Protein AF-A0AAV5F761-F1 (afdb_monomer_lite)

Foldseek 3Di:
DDDDDDDDPDDDQDDDDDPVCVVVRPVRVVVCDPVVSVVVVVVVVVCVVVVHDDDDPDDDVFPDDPPDAAEDEPDPDPDDPPPPDDPDDADGRYWYWYADDDPRDIDIDGHDPPVCPVVCVVCVPDPD

pLDDT: mean 70.9, std 14.94, range [35.0, 91.25]

Radius of gyration: 17.8 Å; chains: 1; bounding box: 47×36×50 Å

Secondary structure (DSSP, 8-state):
----SS------------GGGGGGTTHHHHT--HHHHHHHHHHHHHHHHHT--PPP-SPPTT---TT--EEEE-TTS---TT-------TTS-EEEEEEETTTTEEEEEE---GGGHHHHHHHTT---

Organism: NCBI:txid191504

Sequence (128 aa):
MDFLGNMNMVVWAFPKLQVKDILSSHYAVARVDDEYIQSFIDFGAVAETAGEELVAAGAAVGTMLCPDLEVDSRLGFRFHPRHGAAMRVPGLFWSSCRRVGVNGGVDLFMAIAEEHINAFQQICHSLD

InterPro domains:
  IPR023213 Chloramphenicol acetyltransferase-like domain superfamily [G3DSA:3.30.559.10] (2-125)

Structure (mmCIF, N/CA/C/O backbone):
data_AF-A0AAV5F761-F1
#
_entry.id   AF-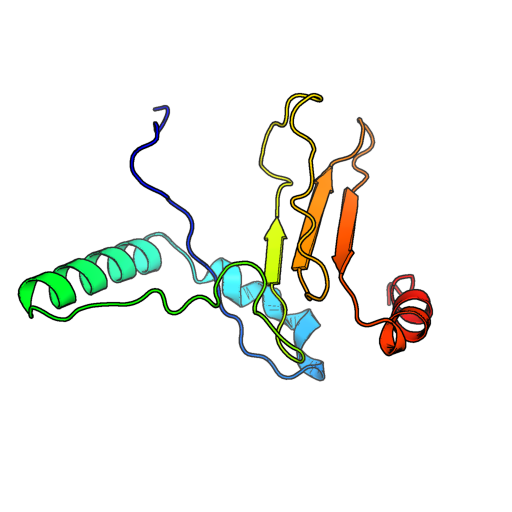A0AAV5F761-F1
#
loop_
_atom_site.group_PDB
_atom_site.id
_atom_site.type_symbol
_atom_site.label_atom_id
_atom_site.label_alt_id
_atom_site.label_comp_id
_atom_site.label_asym_id
_atom_site.label_entity_id
_atom_site.label_seq_id
_atom_site.pdbx_PDB_ins_code
_atom_site.Cartn_x
_atom_site.Cartn_y
_atom_site.Cartn_z
_atom_site.occupancy
_atom_site.B_iso_or_equiv
_atom_site.auth_seq_id
_atom_site.auth_comp_id
_atom_site.auth_asym_id
_atom_site.auth_atom_id
_atom_site.pdbx_PDB_model_num
ATOM 1 N N . MET A 1 1 ? -23.551 9.922 -9.096 1.00 36.22 1 MET A N 1
ATOM 2 C CA . MET A 1 1 ? -23.562 10.891 -7.986 1.00 36.22 1 MET A CA 1
ATOM 3 C C . MET A 1 1 ? -22.127 11.292 -7.755 1.00 36.22 1 MET A C 1
ATOM 5 O O . MET A 1 1 ? -21.302 10.402 -7.595 1.00 36.22 1 MET A O 1
ATOM 9 N N . ASP A 1 2 ? -21.838 12.585 -7.810 1.00 49.69 2 ASP A N 1
ATOM 10 C CA . ASP A 1 2 ? -20.489 13.096 -7.586 1.00 49.69 2 ASP A CA 1
ATOM 11 C C . ASP A 1 2 ? -20.327 13.364 -6.088 1.00 49.69 2 ASP A C 1
ATOM 13 O O . ASP A 1 2 ? -21.075 14.151 -5.507 1.00 49.69 2 ASP A O 1
ATOM 17 N N . PHE A 1 3 ? -19.403 12.646 -5.448 1.00 52.31 3 PHE A N 1
ATOM 18 C CA . PHE A 1 3 ? -19.143 12.759 -4.014 1.00 52.31 3 PHE A CA 1
ATOM 19 C C . PHE A 1 3 ? -18.206 13.951 -3.770 1.00 52.31 3 PHE A C 1
ATOM 21 O O . PHE A 1 3 ? -17.089 13.982 -4.287 1.00 52.31 3 PHE A O 1
ATOM 28 N N . LEU A 1 4 ? -18.663 14.957 -3.021 1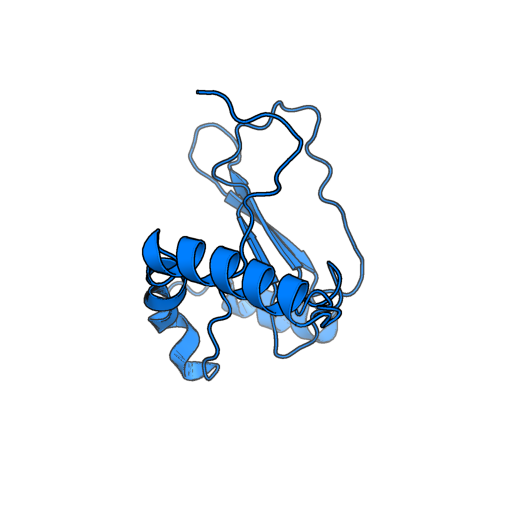.00 46.41 4 LEU A N 1
ATOM 29 C CA . LEU A 1 4 ? -17.921 16.195 -2.769 1.00 46.41 4 LEU A CA 1
ATOM 30 C C . LEU A 1 4 ? -17.418 16.263 -1.317 1.00 46.41 4 LEU A C 1
ATOM 32 O O . LEU A 1 4 ? -18.193 16.411 -0.377 1.00 46.41 4 LEU A O 1
ATOM 36 N N . GLY A 1 5 ? -16.092 16.213 -1.165 1.00 45.56 5 GLY A N 1
ATOM 37 C CA . GLY A 1 5 ? -15.304 17.091 -0.285 1.00 45.56 5 GLY A CA 1
ATOM 38 C C . GLY A 1 5 ? -15.245 16.829 1.222 1.00 45.56 5 GLY A C 1
ATOM 39 O O . GLY A 1 5 ? -14.206 17.116 1.808 1.00 45.56 5 GLY A O 1
ATOM 40 N N . ASN A 1 6 ? -16.284 16.283 1.857 1.00 46.72 6 ASN A N 1
ATOM 41 C CA . ASN A 1 6 ? -16.342 16.251 3.330 1.00 46.72 6 ASN A CA 1
ATOM 42 C C . ASN A 1 6 ? -16.150 14.853 3.941 1.00 46.72 6 ASN A C 1
ATOM 44 O O . ASN A 1 6 ? -16.108 14.723 5.160 1.00 46.72 6 ASN A O 1
ATOM 48 N N . MET A 1 7 ? -16.018 13.814 3.112 1.00 52.12 7 MET A N 1
ATOM 49 C CA . MET A 1 7 ? -15.666 12.462 3.549 1.00 52.12 7 MET A CA 1
ATOM 50 C C . MET A 1 7 ? -14.488 11.972 2.712 1.00 52.12 7 MET A C 1
ATOM 52 O O . MET A 1 7 ? -14.583 11.848 1.490 1.00 52.12 7 MET A O 1
ATOM 56 N N . ASN A 1 8 ? -13.362 11.718 3.372 1.00 63.59 8 ASN A N 1
ATOM 57 C CA . ASN A 1 8 ? -12.238 11.022 2.767 1.00 63.59 8 ASN A CA 1
ATOM 58 C C . ASN A 1 8 ? -12.593 9.529 2.660 1.00 63.59 8 ASN A C 1
ATOM 60 O O . ASN A 1 8 ? -12.804 8.890 3.685 1.00 63.59 8 ASN A O 1
ATOM 64 N N . MET A 1 9 ? -12.662 8.976 1.446 1.00 69.06 9 MET A N 1
ATOM 65 C CA . MET A 1 9 ? -12.963 7.551 1.202 1.00 69.06 9 MET A CA 1
ATOM 66 C C . MET A 1 9 ? -11.695 6.749 0.873 1.00 69.06 9 MET A C 1
ATOM 68 O O . MET A 1 9 ? -11.690 5.907 -0.023 1.00 69.06 9 MET A O 1
ATOM 72 N N . VAL A 1 10 ? -10.590 7.068 1.543 1.00 73.12 10 VAL A N 1
ATOM 73 C CA . VAL A 1 10 ? -9.307 6.381 1.362 1.00 73.12 10 VAL A CA 1
ATOM 74 C C . VAL A 1 10 ? -9.074 5.471 2.559 1.00 73.12 10 VAL A C 1
ATOM 76 O O . VAL A 1 10 ? -9.032 5.938 3.695 1.00 73.12 10 VAL A O 1
ATOM 79 N N . VAL A 1 11 ? -8.905 4.178 2.286 1.00 77.25 11 VAL A N 1
ATOM 80 C CA . VAL A 1 11 ? -8.534 3.156 3.270 1.00 77.25 11 VAL A CA 1
ATOM 81 C C . VAL A 1 11 ? -7.235 2.502 2.806 1.00 77.25 11 VAL A C 1
ATOM 83 O O . VAL A 1 11 ? -7.058 2.235 1.617 1.00 77.25 11 VAL A O 1
ATOM 86 N N . TRP A 1 12 ? -6.319 2.248 3.739 1.00 77.94 12 TRP A N 1
ATOM 87 C CA . TRP A 1 12 ? -5.055 1.573 3.456 1.00 77.94 12 TRP A CA 1
ATOM 88 C C . TRP A 1 12 ? -5.228 0.062 3.604 1.00 77.94 12 TRP A C 1
ATOM 90 O O . TRP A 1 12 ? -5.679 -0.425 4.640 1.00 77.94 12 TRP A O 1
ATOM 100 N N . ALA A 1 13 ? -4.808 -0.688 2.587 1.00 80.81 13 ALA A N 1
ATOM 101 C CA . ALA A 1 13 ? -4.575 -2.119 2.726 1.00 80.81 13 ALA A CA 1
ATOM 102 C C . ALA A 1 13 ? -3.163 -2.336 3.291 1.00 80.81 13 ALA A C 1
ATOM 104 O O . ALA A 1 13 ? -2.194 -1.824 2.735 1.00 80.81 13 ALA A O 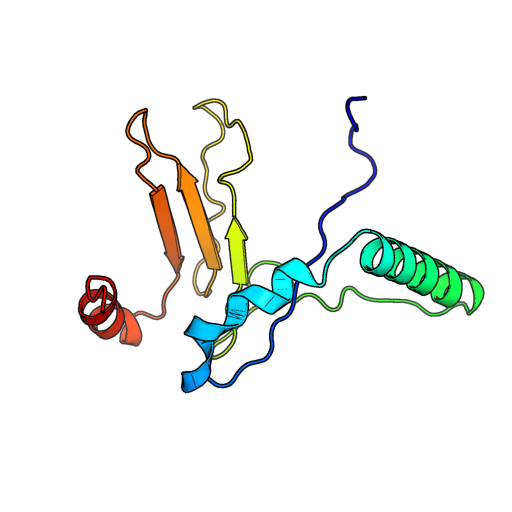1
ATOM 105 N N . PHE A 1 14 ? -3.039 -3.124 4.363 1.00 78.94 14 PHE A N 1
ATOM 106 C CA . PHE A 1 14 ? -1.755 -3.431 5.008 1.00 78.94 14 PHE A CA 1
ATOM 107 C C . PHE A 1 14 ? -1.374 -4.914 4.840 1.00 78.94 14 PHE A C 1
ATOM 109 O O . PHE A 1 14 ? -1.463 -5.685 5.803 1.00 78.94 14 PHE A O 1
ATOM 116 N N . PRO A 1 15 ? -0.966 -5.365 3.635 1.00 78.69 15 PRO A N 1
ATOM 117 C CA . PRO A 1 15 ? -0.385 -6.694 3.477 1.00 78.69 15 PRO A CA 1
ATOM 118 C C . PRO A 1 15 ? 0.879 -6.825 4.330 1.00 78.69 15 PRO A C 1
ATOM 120 O O . PRO A 1 15 ? 1.825 -6.062 4.163 1.00 78.69 15 PRO A O 1
ATOM 123 N N . LYS A 1 16 ? 0.923 -7.831 5.207 1.00 80.81 16 LYS A N 1
ATOM 124 C CA . LYS A 1 16 ? 2.141 -8.224 5.928 1.00 80.81 16 LYS A CA 1
ATOM 125 C C . LYS A 1 16 ? 2.639 -9.541 5.357 1.00 80.81 16 LYS A C 1
ATOM 127 O O . LYS A 1 16 ? 1.963 -10.559 5.484 1.00 80.81 16 LYS A O 1
ATOM 132 N N . LEU A 1 17 ? 3.796 -9.507 4.707 1.00 79.44 17 LEU A N 1
ATOM 133 C CA . LEU A 1 17 ? 4.382 -10.649 4.005 1.00 79.44 17 LEU A CA 1
ATOM 134 C C . LEU A 1 17 ? 5.883 -10.718 4.274 1.00 79.44 17 LEU A C 1
ATOM 136 O O . LEU A 1 17 ? 6.520 -9.706 4.558 1.00 79.44 17 LEU A O 1
ATOM 140 N N . GLN A 1 18 ? 6.458 -11.917 4.167 1.00 81.75 18 GLN A N 1
ATOM 141 C CA . GLN A 1 18 ? 7.912 -12.044 4.104 1.00 81.75 18 GLN A CA 1
ATOM 142 C C . GLN A 1 18 ? 8.388 -11.568 2.729 1.00 81.75 18 GLN A C 1
ATOM 144 O O . GLN A 1 18 ? 7.681 -11.746 1.738 1.00 81.75 18 GLN A O 1
ATOM 149 N N . VAL A 1 19 ? 9.603 -11.017 2.649 1.00 77.94 19 VAL A N 1
ATOM 150 C CA . VAL A 1 19 ? 10.158 -10.454 1.401 1.00 77.94 19 VAL A CA 1
ATOM 151 C C . VAL A 1 19 ? 10.097 -11.449 0.235 1.00 77.94 19 VAL A C 1
ATOM 153 O O . VAL A 1 19 ? 9.742 -11.086 -0.881 1.00 77.94 19 VAL A O 1
ATOM 156 N N . LYS A 1 20 ? 10.355 -12.731 0.516 1.00 80.00 20 LYS A N 1
ATOM 157 C CA . LYS A 1 20 ? 10.293 -13.825 -0.465 1.00 80.00 20 LYS A CA 1
ATOM 158 C C . LYS A 1 20 ? 8.893 -14.080 -1.051 1.00 80.00 20 LYS A C 1
ATOM 160 O O . LYS A 1 20 ? 8.792 -14.663 -2.121 1.00 80.00 20 LYS A O 1
ATOM 165 N N . ASP A 1 21 ? 7.836 -13.645 -0.367 1.00 80.12 21 ASP A N 1
ATOM 166 C CA . ASP A 1 21 ? 6.442 -13.934 -0.716 1.00 80.12 21 ASP A CA 1
ATOM 167 C C . ASP A 1 21 ? 5.733 -12.707 -1.336 1.00 80.12 21 ASP A C 1
ATOM 169 O O . ASP A 1 21 ? 4.554 -12.789 -1.684 1.00 80.12 21 ASP A O 1
ATOM 173 N N . ILE A 1 22 ? 6.427 -11.569 -1.514 1.00 74.38 22 ILE A N 1
ATOM 174 C CA . ILE A 1 22 ? 5.842 -10.285 -1.962 1.00 74.38 22 ILE A CA 1
ATOM 175 C C . ILE A 1 22 ? 5.114 -10.396 -3.310 1.00 74.38 22 ILE A C 1
ATOM 177 O O . ILE A 1 22 ? 4.056 -9.790 -3.491 1.00 74.38 22 ILE A O 1
ATOM 181 N N . LEU A 1 23 ? 5.628 -11.198 -4.246 1.00 70.12 23 LEU A N 1
ATOM 182 C CA . LEU A 1 23 ? 5.023 -11.374 -5.574 1.00 70.12 23 LEU A CA 1
ATOM 183 C C . LEU A 1 23 ? 3.657 -12.083 -5.528 1.00 70.12 23 LEU A C 1
ATOM 185 O O . LEU A 1 23 ? 2.892 -12.003 -6.480 1.00 70.12 23 LEU A O 1
ATOM 189 N N . SER A 1 24 ? 3.302 -12.723 -4.409 1.00 66.00 24 SER A N 1
ATOM 190 C CA . SER A 1 24 ? 1.996 -13.371 -4.224 1.00 66.00 24 SER A CA 1
ATOM 191 C C . SER A 1 24 ? 0.918 -12.446 -3.624 1.00 66.00 24 SER A C 1
ATOM 193 O O . SER A 1 24 ? -0.203 -12.879 -3.365 1.00 66.00 24 SER A O 1
ATOM 195 N N . SER A 1 25 ? 1.228 -11.163 -3.400 1.00 63.50 25 SER A N 1
ATOM 196 C CA . SER A 1 25 ? 0.468 -10.248 -2.528 1.00 63.50 25 SER A CA 1
ATOM 197 C C . SER A 1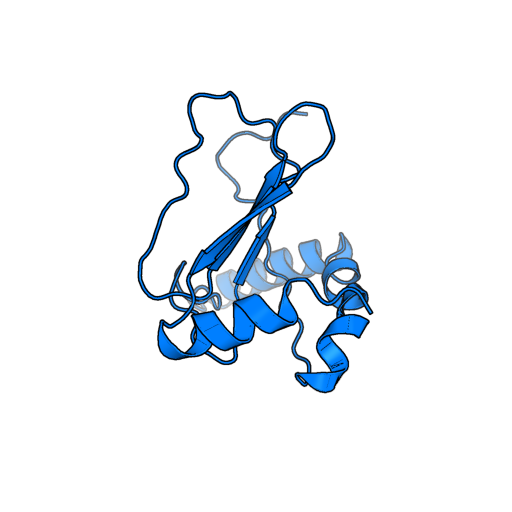 25 ? -0.860 -9.696 -3.066 1.00 63.50 25 SER A C 1
ATOM 199 O O . SER A 1 25 ? -1.540 -8.954 -2.353 1.00 63.50 25 SER A O 1
ATOM 201 N N . HIS A 1 26 ? -1.282 -10.070 -4.278 1.00 64.31 26 HIS A N 1
ATOM 202 C CA . HIS A 1 26 ? -2.487 -9.530 -4.932 1.00 64.31 26 HIS A CA 1
ATOM 203 C C . HIS A 1 26 ? -3.778 -9.673 -4.102 1.00 64.31 26 HIS A C 1
ATOM 205 O O . HIS A 1 26 ? -4.722 -8.904 -4.275 1.00 64.31 26 HIS A O 1
ATOM 211 N N . TYR A 1 27 ? -3.812 -10.623 -3.165 1.00 63.38 27 TYR A N 1
ATOM 212 C CA . TYR A 1 27 ? -4.973 -10.903 -2.322 1.00 63.38 27 TYR A CA 1
ATOM 213 C C . TYR A 1 27 ? -5.302 -9.804 -1.305 1.00 63.38 27 TYR A C 1
ATOM 215 O O . TYR A 1 27 ? -6.437 -9.738 -0.849 1.00 63.38 27 TYR A O 1
ATOM 223 N N . ALA A 1 28 ? -4.354 -8.948 -0.915 1.00 71.62 28 ALA A N 1
ATOM 224 C CA . ALA A 1 28 ? -4.600 -8.005 0.178 1.00 71.62 28 ALA A CA 1
ATOM 225 C C . ALA A 1 28 ? -5.536 -6.853 -0.207 1.00 71.62 28 ALA A C 1
ATOM 227 O O . ALA A 1 28 ? -6.397 -6.486 0.585 1.00 71.62 28 ALA A O 1
ATOM 228 N N . VAL A 1 29 ? -5.415 -6.328 -1.430 1.00 73.81 29 VAL A N 1
ATOM 229 C CA . VAL A 1 29 ? -6.332 -5.294 -1.941 1.00 73.81 29 VAL A CA 1
ATOM 230 C C . VAL A 1 29 ? -7.720 -5.886 -2.190 1.00 73.81 29 VAL A C 1
ATOM 232 O O . VAL A 1 29 ? -8.718 -5.245 -1.890 1.00 73.81 29 VAL A O 1
ATOM 235 N N . ALA A 1 30 ? -7.791 -7.137 -2.658 1.00 78.88 30 ALA A N 1
ATOM 236 C CA . ALA A 1 30 ? -9.057 -7.829 -2.903 1.00 78.88 30 ALA A CA 1
ATOM 237 C C . ALA A 1 30 ? -9.891 -8.071 -1.629 1.00 78.88 30 ALA A C 1
ATOM 239 O O . ALA A 1 30 ? -11.081 -8.333 -1.734 1.00 78.88 30 ALA A O 1
ATOM 240 N N . ARG A 1 31 ? -9.276 -7.994 -0.441 1.00 81.44 31 ARG A N 1
ATOM 241 C CA . ARG A 1 31 ? -9.951 -8.138 0.860 1.00 81.44 31 ARG A CA 1
ATOM 242 C C . ARG A 1 31 ? -10.531 -6.830 1.405 1.00 81.44 31 ARG A C 1
ATOM 244 O O . ARG A 1 31 ? -11.164 -6.862 2.454 1.00 81.44 31 ARG A O 1
ATOM 251 N N . VAL A 1 32 ? -10.271 -5.697 0.751 1.00 83.31 32 VAL A N 1
ATOM 252 C CA . VAL A 1 32 ? -10.878 -4.401 1.087 1.00 83.31 32 VAL A CA 1
ATOM 253 C C . VAL A 1 32 ? -12.121 -4.238 0.216 1.00 83.31 32 VAL A C 1
ATOM 255 O O . VAL A 1 32 ? -12.097 -3.560 -0.809 1.00 83.31 32 VAL A O 1
ATOM 258 N N . ASP A 1 33 ? -13.178 -4.947 0.594 1.00 85.56 33 ASP A N 1
ATOM 259 C CA . ASP A 1 33 ? -14.480 -4.939 -0.069 1.00 85.56 33 ASP A CA 1
ATOM 260 C C . ASP A 1 33 ? -15.511 -4.102 0.710 1.00 85.56 33 ASP A C 1
ATOM 262 O O . ASP A 1 33 ? -15.196 -3.459 1.717 1.00 85.56 33 ASP A O 1
ATOM 266 N N . ASP A 1 34 ? -16.752 -4.088 0.222 1.00 88.12 34 ASP A N 1
ATOM 267 C CA . ASP A 1 34 ? -17.850 -3.330 0.825 1.00 88.12 34 ASP A CA 1
ATOM 268 C C . ASP A 1 34 ? -18.122 -3.768 2.279 1.00 88.12 34 ASP A C 1
ATOM 270 O O . ASP A 1 34 ? -18.410 -2.926 3.133 1.00 88.12 34 ASP A O 1
ATOM 274 N N . GLU A 1 35 ? -17.980 -5.065 2.584 1.00 91.25 35 GLU A N 1
ATOM 275 C CA . GLU A 1 35 ? -18.154 -5.603 3.940 1.00 91.25 35 GLU A CA 1
ATOM 276 C C . GLU A 1 35 ? -17.049 -5.101 4.877 1.00 91.25 35 GLU A C 1
ATOM 278 O O . GLU A 1 35 ? -17.328 -4.662 5.998 1.00 91.25 35 GLU A O 1
ATOM 283 N N . TYR A 1 36 ? -15.797 -5.097 4.412 1.00 89.31 36 TYR A N 1
ATOM 284 C CA . TYR A 1 36 ? -14.672 -4.561 5.171 1.00 89.31 36 TYR A CA 1
ATOM 285 C C . TYR A 1 36 ? -14.824 -3.059 5.442 1.00 89.31 36 TYR A C 1
ATOM 287 O O . TYR A 1 36 ? -14.604 -2.608 6.568 1.00 89.31 36 TYR A O 1
ATOM 295 N N . ILE A 1 37 ? -15.222 -2.277 4.432 1.00 88.25 37 ILE A N 1
ATOM 296 C CA . ILE A 1 37 ? -15.430 -0.828 4.572 1.00 88.25 37 ILE A CA 1
ATOM 297 C C . ILE A 1 37 ? -16.535 -0.546 5.591 1.00 88.25 37 ILE A C 1
ATOM 299 O O . ILE A 1 37 ? -16.353 0.305 6.465 1.00 88.25 37 ILE A O 1
ATOM 303 N N . GLN A 1 38 ? -17.649 -1.279 5.529 1.00 89.25 38 GLN A N 1
ATOM 304 C CA . GLN A 1 38 ? -18.727 -1.123 6.502 1.00 89.25 38 GLN A CA 1
ATOM 305 C C . GLN A 1 38 ? -18.255 -1.476 7.918 1.00 89.25 38 GLN A C 1
ATOM 307 O O . GLN A 1 38 ? -18.474 -0.701 8.846 1.00 89.25 38 GLN A O 1
ATOM 312 N N . SER A 1 39 ? -17.515 -2.578 8.081 1.00 90.81 39 SER A N 1
ATOM 313 C CA . SER A 1 39 ? -16.942 -2.955 9.377 1.00 90.81 39 SER A CA 1
ATOM 314 C C . SER A 1 39 ? -15.985 -1.896 9.933 1.00 90.81 39 SER A C 1
ATOM 316 O O . SER A 1 39 ? -15.928 -1.714 11.150 1.00 90.81 39 SER A O 1
ATOM 318 N N . PHE A 1 40 ? -15.222 -1.211 9.078 1.00 87.75 40 PHE A N 1
ATOM 319 C CA . PHE A 1 40 ? -14.329 -0.130 9.494 1.00 87.75 40 PHE A CA 1
ATOM 320 C C . PHE A 1 40 ? -15.108 1.090 10.010 1.00 87.75 40 PHE A C 1
ATOM 322 O O . PHE A 1 40 ? -14.735 1.673 11.029 1.00 87.75 40 PHE A O 1
ATOM 329 N N . ILE A 1 41 ? -16.212 1.448 9.346 1.00 87.75 41 ILE A N 1
ATOM 330 C CA . ILE A 1 41 ? -17.111 2.527 9.784 1.00 87.75 41 ILE A CA 1
ATOM 331 C C . ILE A 1 41 ? -17.748 2.173 11.134 1.00 87.75 41 ILE A C 1
ATOM 333 O O . ILE A 1 41 ? -17.724 2.988 12.059 1.00 87.75 41 ILE A O 1
ATOM 337 N N . ASP A 1 42 ? -18.258 0.948 11.266 1.00 90.44 42 ASP A N 1
ATOM 338 C CA . ASP A 1 42 ? -18.905 0.471 12.490 1.00 90.44 42 ASP A CA 1
ATOM 339 C C . ASP A 1 42 ? -17.924 0.450 13.673 1.00 90.44 42 ASP A C 1
ATOM 341 O O . ASP A 1 42 ? -18.279 0.852 14.781 1.00 90.44 42 ASP A O 1
ATOM 345 N N . PHE A 1 43 ? -16.665 0.054 13.442 1.00 89.50 43 PHE A N 1
ATOM 346 C CA . PHE A 1 43 ? -15.606 0.100 14.455 1.00 89.50 43 PHE A CA 1
ATOM 347 C C . PHE A 1 43 ? -15.381 1.521 14.993 1.00 89.50 43 PHE A C 1
ATOM 349 O O . PHE A 1 43 ? -15.309 1.713 16.208 1.00 89.50 43 PHE A O 1
ATOM 356 N N . GLY A 1 44 ? -15.318 2.519 14.105 1.00 86.31 44 GLY A N 1
ATOM 357 C CA . GLY A 1 44 ? -15.183 3.922 14.501 1.00 86.31 44 GLY A CA 1
ATOM 358 C C . GLY A 1 44 ? -16.365 4.413 15.342 1.00 86.31 44 GLY A C 1
ATOM 359 O O . GLY A 1 44 ? -16.160 5.049 16.374 1.00 86.31 44 GLY A O 1
ATOM 360 N N . ALA A 1 45 ? -17.592 4.057 14.950 1.00 87.81 45 ALA A N 1
ATOM 361 C CA . ALA A 1 45 ? -18.798 4.413 15.697 1.00 87.81 45 ALA A CA 1
ATOM 362 C C . ALA A 1 45 ? -18.831 3.772 17.097 1.00 87.81 45 ALA A C 1
ATOM 364 O O . ALA A 1 45 ? -19.199 4.426 18.073 1.00 87.81 45 ALA A O 1
ATOM 365 N N . VAL A 1 46 ? -18.407 2.508 17.223 1.00 91.00 46 VAL A N 1
ATOM 366 C CA . VAL A 1 46 ? -18.313 1.829 18.526 1.00 91.00 46 VAL A CA 1
ATOM 367 C C . VAL A 1 46 ? -17.308 2.534 19.438 1.00 91.00 46 VAL A C 1
ATOM 369 O O . VAL A 1 46 ? -17.647 2.827 20.585 1.00 91.00 46 VAL A O 1
ATOM 372 N N . ALA A 1 47 ? -16.116 2.865 18.939 1.00 87.62 47 ALA A N 1
ATOM 373 C CA . ALA A 1 47 ? -15.102 3.566 19.725 1.00 87.62 47 ALA A CA 1
ATOM 374 C C . ALA A 1 47 ? -15.576 4.953 20.192 1.00 87.62 47 ALA A C 1
ATOM 376 O O . ALA A 1 47 ? -15.390 5.306 21.357 1.00 87.62 47 ALA A O 1
ATOM 377 N N . GLU A 1 48 ? -16.279 5.699 19.331 1.00 86.31 48 GLU A N 1
ATOM 378 C CA . GLU A 1 48 ? -16.890 6.983 19.696 1.00 86.31 48 GLU A CA 1
ATOM 379 C C . GLU A 1 48 ? -17.902 6.818 20.840 1.00 86.31 48 GLU A C 1
ATOM 381 O O . GLU A 1 48 ? -17.843 7.543 21.834 1.00 86.31 48 GLU A O 1
ATOM 386 N N . THR A 1 49 ? -18.792 5.821 20.758 1.00 88.19 49 THR A N 1
ATOM 387 C CA . THR A 1 49 ? -19.765 5.555 21.836 1.00 88.19 49 THR A CA 1
ATOM 388 C C . THR A 1 49 ? -19.118 5.080 23.137 1.00 88.19 49 THR A C 1
ATOM 390 O O . THR A 1 49 ? -19.653 5.343 24.215 1.00 88.19 49 THR A O 1
ATOM 393 N N . ALA A 1 50 ? -17.965 4.414 23.054 1.00 89.00 50 ALA A N 1
ATOM 394 C CA . ALA A 1 50 ? -17.172 3.995 24.204 1.00 89.00 50 ALA A CA 1
ATOM 395 C C . ALA A 1 50 ? -16.349 5.145 24.819 1.00 89.00 50 ALA A C 1
ATOM 397 O O . ALA A 1 50 ? -15.786 4.980 25.901 1.00 89.00 50 ALA A O 1
ATOM 398 N N . GLY A 1 51 ? -16.299 6.313 24.164 1.00 86.50 51 GLY A N 1
ATOM 399 C CA . GLY A 1 51 ? -15.469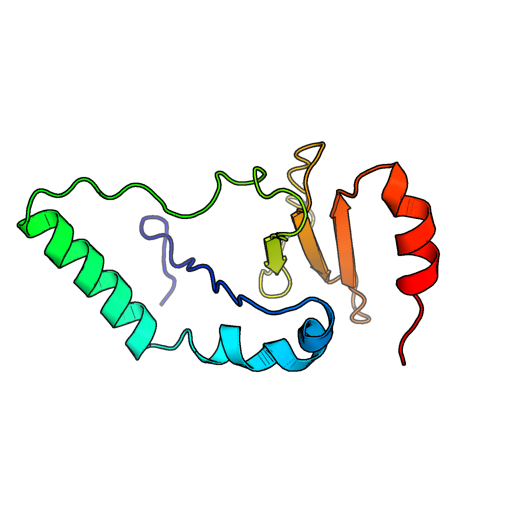 7.445 24.576 1.00 86.50 51 GLY A CA 1
ATOM 400 C C . GLY A 1 51 ? -13.972 7.203 24.365 1.00 86.50 51 GLY A C 1
ATOM 401 O O . GLY A 1 51 ? -13.153 7.835 25.032 1.00 86.50 51 GLY A O 1
ATOM 402 N N . GLU A 1 52 ? -13.609 6.276 23.479 1.00 89.19 52 GLU A N 1
ATOM 403 C CA . GLU A 1 52 ? -12.223 5.972 23.143 1.00 89.19 52 GLU A CA 1
ATOM 404 C C . GLU A 1 52 ? -11.701 6.956 22.091 1.00 89.19 52 GLU A C 1
ATOM 406 O O . GLU A 1 52 ? -12.311 7.167 21.041 1.00 89.19 52 GLU A O 1
ATOM 411 N N . GLU A 1 53 ? -10.538 7.552 22.352 1.00 83.00 53 GLU A N 1
ATOM 412 C CA . GLU A 1 53 ? -9.859 8.403 21.378 1.00 83.00 53 GLU A CA 1
ATOM 413 C C . GLU A 1 53 ? -9.024 7.532 20.432 1.00 83.00 53 GLU A C 1
ATOM 415 O O . GLU A 1 53 ? -7.932 7.069 20.770 1.00 83.00 53 GLU A O 1
ATOM 420 N N . LEU A 1 54 ? -9.548 7.291 19.229 1.00 81.25 54 LEU A N 1
ATOM 421 C CA . LEU A 1 54 ? -8.803 6.613 18.175 1.00 81.25 54 LEU A CA 1
ATOM 422 C C . LEU A 1 54 ? -7.841 7.587 17.492 1.00 81.25 54 LEU A C 1
ATOM 424 O O . LEU A 1 54 ? -8.243 8.617 16.952 1.00 81.25 54 LEU A O 1
ATOM 428 N N . VAL A 1 55 ? -6.567 7.212 17.442 1.00 78.38 55 VAL A N 1
ATOM 429 C CA . VAL A 1 55 ? -5.558 7.873 16.609 1.00 78.38 55 VAL A CA 1
ATOM 430 C C . VAL A 1 55 ? -5.350 7.090 15.318 1.00 78.38 55 VAL A C 1
ATOM 432 O O . VAL A 1 55 ? -5.456 5.862 15.293 1.00 78.38 55 VAL A O 1
ATOM 435 N N . ALA A 1 56 ? -5.045 7.795 14.228 1.00 71.06 56 ALA A N 1
ATOM 436 C CA . ALA A 1 56 ? -4.762 7.154 12.951 1.00 71.06 56 ALA A CA 1
ATOM 437 C C . ALA A 1 56 ? -3.587 6.172 13.101 1.00 71.06 56 ALA A C 1
ATOM 439 O O . ALA A 1 56 ? -2.477 6.564 13.451 1.00 71.06 56 ALA A O 1
ATOM 440 N N . ALA A 1 57 ? -3.843 4.891 12.822 1.00 68.50 57 ALA A N 1
ATOM 441 C CA . ALA A 1 57 ? -2.826 3.840 12.873 1.00 68.50 57 ALA A CA 1
ATOM 442 C C . ALA A 1 57 ? -1.846 3.896 11.687 1.00 68.50 57 ALA A C 1
ATOM 444 O O . ALA A 1 57 ? -0.799 3.251 11.715 1.00 68.50 57 ALA A O 1
ATOM 445 N N . GLY A 1 58 ? -2.193 4.649 10.638 1.00 62.31 58 GLY A N 1
ATOM 446 C CA . GLY A 1 58 ? -1.286 4.932 9.536 1.00 62.31 58 GLY A CA 1
ATOM 447 C C . GLY A 1 58 ? -0.109 5.767 10.027 1.00 62.31 58 GLY A C 1
ATOM 448 O O . GLY A 1 58 ? -0.296 6.775 10.710 1.00 62.31 58 GLY A O 1
ATOM 449 N N . ALA A 1 59 ? 1.102 5.353 9.657 1.00 58.06 59 ALA A N 1
ATOM 450 C CA . ALA A 1 59 ? 2.275 6.208 9.737 1.00 58.06 59 ALA A CA 1
ATOM 451 C C . ALA A 1 59 ? 1.924 7.566 9.100 1.00 58.06 59 ALA A C 1
ATOM 453 O O . ALA A 1 59 ? 1.275 7.601 8.050 1.00 58.06 59 ALA A O 1
ATOM 454 N N . ALA A 1 60 ? 2.280 8.683 9.747 1.00 59.81 60 ALA A N 1
ATOM 455 C CA . ALA A 1 60 ? 2.101 9.995 9.131 1.00 59.81 60 ALA A CA 1
ATOM 456 C C . ALA A 1 60 ? 2.701 9.948 7.718 1.00 59.81 60 ALA A C 1
ATOM 458 O O . ALA A 1 60 ? 3.766 9.361 7.545 1.00 59.81 60 ALA A O 1
ATOM 459 N N . VAL A 1 61 ? 2.002 10.499 6.718 1.00 55.62 61 VAL A N 1
ATOM 460 C CA . VAL A 1 61 ? 2.413 10.414 5.305 1.00 55.62 61 VAL A CA 1
ATOM 461 C C . VAL A 1 61 ? 3.906 10.692 5.195 1.00 55.62 61 VAL A C 1
ATOM 463 O O . VAL A 1 61 ? 4.365 11.784 5.534 1.00 55.62 61 VAL A O 1
ATOM 466 N N . GLY A 1 62 ? 4.658 9.686 4.753 1.00 54.28 62 GLY A N 1
ATOM 467 C CA . GLY A 1 62 ? 6.104 9.795 4.756 1.00 54.28 62 GLY A CA 1
ATOM 468 C C . GLY A 1 62 ? 6.759 9.633 6.132 1.00 54.28 62 GLY A C 1
ATOM 469 O O . GLY A 1 62 ? 7.658 10.396 6.466 1.00 54.28 62 GLY A O 1
ATOM 470 N N . THR A 1 63 ? 6.381 8.625 6.918 1.00 58.19 63 THR A N 1
ATOM 471 C CA . THR A 1 63 ? 7.196 8.128 8.046 1.00 58.19 63 THR A CA 1
ATOM 472 C C . THR A 1 63 ? 7.419 6.615 8.009 1.00 58.19 63 THR A C 1
ATOM 474 O O . THR A 1 63 ? 7.967 6.049 8.954 1.00 58.19 63 THR A O 1
ATOM 477 N N . MET A 1 64 ? 7.042 5.952 6.910 1.00 64.94 64 MET A N 1
ATOM 478 C CA . MET A 1 64 ? 7.287 4.524 6.708 1.00 64.94 64 MET A CA 1
ATOM 479 C C . MET A 1 64 ? 8.779 4.287 6.433 1.00 64.94 64 MET A C 1
ATOM 481 O O . MET A 1 64 ? 9.369 4.893 5.532 1.00 64.94 64 MET A O 1
ATOM 485 N N . LEU A 1 65 ? 9.397 3.446 7.259 1.00 67.06 65 LEU A N 1
ATOM 486 C CA . LEU A 1 65 ? 10.823 3.129 7.219 1.00 67.06 65 LEU A CA 1
ATOM 487 C C . LEU A 1 65 ? 11.026 1.695 6.736 1.00 67.06 65 LEU A C 1
ATOM 489 O O . LEU A 1 65 ? 10.167 0.843 6.940 1.00 67.06 65 LEU A O 1
ATOM 493 N N . CYS A 1 66 ? 12.202 1.419 6.171 1.00 67.31 66 CYS A N 1
ATOM 494 C CA . CYS A 1 66 ? 12.631 0.057 5.857 1.00 67.31 66 CYS A CA 1
ATOM 495 C C . CYS A 1 66 ? 12.447 -0.857 7.091 1.00 67.31 66 CYS A C 1
ATOM 497 O O . CYS A 1 66 ? 12.879 -0.475 8.185 1.00 67.31 66 CYS A O 1
ATOM 499 N N . PRO A 1 67 ? 11.820 -2.042 6.948 1.00 75.31 67 PRO A N 1
ATOM 500 C CA . PRO A 1 67 ? 11.516 -2.752 5.697 1.00 75.31 67 PRO A CA 1
ATOM 501 C C . PRO A 1 67 ? 10.135 -2.463 5.077 1.00 75.31 67 PRO A C 1
ATOM 503 O O . PRO A 1 67 ? 9.792 -3.076 4.068 1.00 75.31 67 PRO A O 1
ATOM 506 N N . ASP A 1 68 ? 9.346 -1.571 5.667 1.00 78.81 68 ASP A N 1
ATOM 507 C CA . ASP A 1 68 ? 7.983 -1.270 5.237 1.00 78.81 68 ASP A CA 1
ATOM 508 C C . ASP A 1 68 ? 7.952 -0.250 4.072 1.00 78.81 68 ASP A C 1
ATOM 510 O O . ASP A 1 68 ? 8.831 0.607 3.950 1.00 78.81 68 ASP A O 1
ATOM 514 N N . LEU A 1 69 ? 6.932 -0.336 3.204 1.00 76.75 69 LEU A N 1
ATOM 515 C CA . LEU A 1 69 ? 6.776 0.495 1.997 1.00 76.75 69 LEU A CA 1
ATOM 516 C C . LEU A 1 69 ? 5.342 1.023 1.854 1.00 76.75 69 LEU A C 1
ATOM 518 O O . LEU A 1 69 ? 4.387 0.251 1.953 1.00 76.75 69 LEU A O 1
ATOM 522 N N . GLU A 1 70 ? 5.205 2.308 1.515 1.00 77.25 70 GLU A N 1
ATOM 523 C CA . GLU A 1 70 ? 3.929 2.916 1.130 1.00 77.25 70 GLU A CA 1
ATOM 524 C C . GLU A 1 70 ? 3.835 3.083 -0.397 1.00 77.25 70 GLU A C 1
ATOM 526 O O . GLU A 1 70 ? 4.768 3.551 -1.067 1.00 77.25 70 GLU A O 1
ATOM 531 N N . VAL A 1 71 ? 2.685 2.700 -0.959 1.00 76.25 71 VAL A N 1
ATOM 532 C CA . VAL A 1 71 ? 2.400 2.788 -2.396 1.00 76.25 71 VAL A CA 1
ATOM 533 C C . VAL A 1 71 ? 1.087 3.537 -2.617 1.00 76.25 71 VAL A C 1
ATOM 535 O O . VAL A 1 71 ? 0.020 3.041 -2.265 1.00 76.25 71 VAL A O 1
ATOM 538 N N . ASP A 1 72 ? 1.160 4.706 -3.255 1.00 74.81 72 ASP A N 1
ATOM 539 C CA . ASP A 1 72 ? 0.001 5.513 -3.658 1.00 74.81 72 ASP A CA 1
ATOM 540 C C . ASP A 1 72 ? -0.208 5.423 -5.180 1.00 74.81 72 ASP A C 1
ATOM 542 O O . ASP A 1 72 ? 0.574 5.942 -5.989 1.00 74.81 72 ASP A O 1
ATOM 546 N N . SER A 1 73 ? -1.280 4.748 -5.601 1.00 72.50 73 SER A N 1
ATOM 547 C CA . SER A 1 73 ? -1.609 4.622 -7.021 1.00 72.50 73 SER A CA 1
ATOM 548 C C . SER A 1 73 ? -2.461 5.790 -7.491 1.00 72.50 73 SER A C 1
ATOM 550 O O . SER A 1 73 ? -3.658 5.881 -7.218 1.00 72.50 73 SER A O 1
ATOM 552 N N . ARG A 1 74 ? -1.865 6.642 -8.327 1.00 69.00 74 ARG A N 1
ATOM 553 C CA . ARG A 1 74 ? -2.567 7.775 -8.933 1.00 69.00 74 ARG A CA 1
ATOM 554 C C . ARG A 1 74 ? -3.099 7.479 -10.337 1.00 69.00 74 ARG A C 1
ATOM 556 O O . ARG A 1 74 ? -3.568 8.375 -11.033 1.00 69.00 74 ARG A O 1
ATOM 563 N N . LEU A 1 75 ? -3.055 6.221 -10.771 1.00 69.12 75 LEU A N 1
ATOM 564 C CA . LEU A 1 75 ? -3.438 5.807 -12.126 1.00 69.12 75 LEU A CA 1
ATOM 565 C C . LEU A 1 75 ? -4.934 5.993 -12.426 1.00 69.12 75 LEU A C 1
ATOM 567 O O . LEU A 1 75 ? -5.296 6.227 -13.578 1.00 69.12 75 LEU A O 1
ATOM 571 N N . GLY A 1 76 ? -5.790 5.909 -11.403 1.00 66.44 76 GLY A N 1
ATOM 572 C CA . GLY A 1 76 ? -7.240 6.095 -11.529 1.00 66.44 76 GLY A CA 1
ATOM 573 C C . GLY A 1 76 ? -7.688 7.559 -11.591 1.00 66.44 76 GLY A C 1
ATOM 574 O O . GLY A 1 76 ? -8.821 7.840 -11.985 1.00 66.44 76 GLY A O 1
ATOM 575 N N . PHE A 1 77 ? -6.815 8.510 -11.243 1.00 63.25 77 PHE A N 1
ATOM 576 C CA . PHE A 1 77 ? -7.164 9.928 -11.219 1.00 63.25 77 PHE A CA 1
ATOM 577 C C . PHE A 1 77 ? -6.978 10.572 -12.596 1.00 63.25 77 PHE A C 1
ATOM 579 O O . PHE A 1 77 ? -5.916 10.504 -13.220 1.00 63.25 77 PHE A O 1
ATOM 586 N N . ARG A 1 78 ? -8.006 11.288 -13.059 1.00 57.03 78 ARG A N 1
ATOM 587 C CA . ARG A 1 78 ? -7.919 12.134 -14.256 1.00 57.03 78 ARG A CA 1
ATOM 588 C C . ARG A 1 78 ? -7.214 13.448 -13.911 1.00 57.03 78 ARG A C 1
ATOM 590 O O . ARG A 1 78 ? -7.863 14.454 -13.635 1.00 57.03 78 ARG A O 1
ATOM 597 N N . PHE A 1 79 ? -5.883 13.460 -13.917 1.00 53.62 79 PHE A N 1
ATOM 598 C CA . PHE A 1 79 ? -5.139 14.708 -13.720 1.00 53.62 79 PHE A CA 1
ATOM 599 C C . PHE A 1 79 ? -5.261 15.625 -14.935 1.00 53.62 79 PHE A C 1
ATOM 601 O O . PHE A 1 79 ? -4.938 15.235 -16.057 1.00 53.62 79 PHE A O 1
ATOM 608 N N . HIS A 1 80 ? -5.619 16.886 -14.695 1.00 50.72 80 HIS A N 1
ATOM 609 C CA . HIS A 1 80 ? -5.272 17.955 -15.625 1.00 50.72 80 HIS A CA 1
ATOM 610 C C . HIS A 1 80 ? -3.750 18.204 -15.572 1.00 50.72 80 HIS A C 1
ATOM 612 O O . HIS A 1 80 ? -3.156 18.081 -14.497 1.00 50.72 80 HIS A O 1
ATOM 618 N N . PRO A 1 81 ? -3.094 18.602 -16.682 1.00 50.56 81 PRO A N 1
ATOM 619 C CA . PRO A 1 81 ? -1.630 18.716 -16.771 1.00 50.56 81 PRO A CA 1
ATOM 620 C C . PRO A 1 81 ? -0.970 19.657 -15.750 1.00 50.56 81 PRO A C 1
ATOM 622 O O . PRO A 1 81 ? 0.247 19.638 -15.601 1.00 50.56 81 PRO A O 1
ATOM 625 N N . ARG A 1 82 ? -1.751 20.499 -15.063 1.00 48.34 82 ARG A N 1
ATOM 626 C CA . ARG A 1 82 ? -1.259 21.614 -14.249 1.00 48.34 82 ARG A CA 1
ATOM 627 C C . ARG A 1 82 ? -1.053 21.285 -12.761 1.00 48.34 82 ARG A C 1
ATOM 629 O O . ARG A 1 82 ? -0.439 22.085 -12.071 1.00 48.34 82 ARG A O 1
ATOM 636 N N . HIS A 1 83 ? -1.501 20.126 -12.265 1.00 44.34 83 HIS A N 1
ATOM 637 C CA . HIS A 1 83 ? -1.410 19.756 -10.834 1.00 44.34 83 HIS A CA 1
ATOM 638 C C . HIS A 1 83 ? -0.513 18.530 -10.575 1.00 44.34 83 HIS A C 1
ATOM 640 O O . HIS A 1 83 ? -0.772 17.725 -9.688 1.00 44.34 83 HIS A O 1
ATOM 646 N N . GLY A 1 84 ? 0.545 18.367 -11.373 1.00 46.28 84 GLY A N 1
ATOM 647 C CA . GLY A 1 84 ? 1.472 17.230 -11.312 1.00 46.28 84 GLY A CA 1
ATOM 648 C C . GLY A 1 84 ? 2.641 17.385 -10.335 1.00 46.28 84 GLY A C 1
ATOM 649 O O . GLY A 1 84 ? 3.689 16.789 -10.570 1.00 46.28 84 GLY A O 1
ATOM 650 N N . ALA A 1 85 ? 2.521 18.195 -9.281 1.00 44.28 85 ALA A N 1
ATOM 651 C CA . ALA A 1 85 ? 3.576 18.272 -8.278 1.00 44.28 85 ALA A CA 1
ATOM 652 C C . ALA A 1 85 ? 3.490 17.030 -7.381 1.00 44.28 85 ALA A C 1
ATOM 654 O O . ALA A 1 85 ? 2.651 16.941 -6.486 1.00 44.28 85 ALA A O 1
ATOM 655 N N . ALA A 1 86 ? 4.343 16.040 -7.652 1.00 49.69 86 ALA A N 1
ATOM 656 C CA . ALA A 1 86 ? 4.667 15.013 -6.676 1.00 49.69 86 ALA A CA 1
ATOM 657 C C . ALA A 1 86 ? 5.089 15.729 -5.386 1.00 49.69 86 ALA A C 1
ATOM 659 O O . ALA A 1 86 ? 6.060 16.488 -5.396 1.00 49.69 86 ALA A O 1
ATOM 660 N N . MET A 1 87 ? 4.334 15.544 -4.303 1.00 41.47 87 MET A N 1
ATOM 661 C CA . MET A 1 87 ? 4.752 15.998 -2.984 1.00 41.47 87 MET A CA 1
ATOM 662 C C . MET A 1 87 ? 5.987 15.175 -2.622 1.00 41.47 87 MET A C 1
ATOM 664 O O . MET A 1 87 ? 5.885 14.020 -2.224 1.00 41.47 87 MET A O 1
ATOM 668 N N . ARG A 1 88 ? 7.165 15.732 -2.907 1.00 42.31 88 ARG A N 1
ATOM 669 C CA . ARG A 1 88 ? 8.450 15.113 -2.603 1.00 42.31 88 ARG A CA 1
ATOM 670 C C . ARG A 1 88 ? 8.714 15.343 -1.128 1.00 42.31 88 ARG A C 1
ATOM 672 O O . ARG A 1 88 ? 9.131 16.434 -0.753 1.00 42.31 88 ARG A O 1
ATOM 679 N N . VAL A 1 89 ? 8.467 14.327 -0.313 1.00 41.06 89 VAL A N 1
ATOM 680 C CA . VAL A 1 89 ? 8.986 14.290 1.052 1.00 41.06 89 VAL A CA 1
ATOM 681 C C . VAL A 1 89 ? 10.329 13.542 0.989 1.00 41.06 89 VAL A C 1
ATOM 683 O O . VAL A 1 89 ? 10.349 12.381 0.579 1.00 41.06 89 VAL A O 1
ATOM 686 N N . PRO A 1 90 ? 11.474 14.197 1.260 1.00 35.00 90 PRO A N 1
ATOM 687 C CA . PRO A 1 90 ? 12.788 13.553 1.201 1.00 35.00 90 PRO A CA 1
ATOM 688 C C . PRO A 1 90 ? 12.956 12.479 2.290 1.00 35.00 90 PRO A C 1
ATOM 690 O O . PRO A 1 90 ? 12.550 12.703 3.425 1.00 35.00 90 PRO A O 1
ATOM 693 N N . GLY A 1 91 ? 13.616 11.358 1.961 1.00 36.94 91 GLY A N 1
ATOM 694 C CA . GLY A 1 91 ? 14.071 10.348 2.937 1.00 36.94 91 GLY A CA 1
ATOM 695 C C . GLY A 1 91 ? 13.180 9.113 3.124 1.00 36.94 91 GLY A C 1
ATOM 696 O O . GLY A 1 91 ? 13.329 8.422 4.126 1.00 36.94 91 GLY A O 1
ATOM 697 N N . LEU A 1 92 ? 12.246 8.842 2.208 1.00 47.28 92 LEU A N 1
ATOM 698 C CA . LEU A 1 92 ? 11.117 7.945 2.476 1.00 47.28 92 LEU A CA 1
ATOM 699 C C . LEU A 1 92 ? 10.867 6.923 1.386 1.00 47.28 92 LEU A C 1
ATOM 701 O O . LEU A 1 92 ? 10.879 7.271 0.214 1.00 47.28 92 LEU A O 1
ATOM 705 N N . PHE A 1 93 ? 10.514 5.698 1.766 1.00 49.34 93 PHE A N 1
ATOM 706 C CA . PHE A 1 93 ? 9.970 4.710 0.838 1.00 49.34 93 PHE A CA 1
ATOM 707 C C . PHE A 1 93 ? 8.508 5.063 0.517 1.00 49.34 93 PHE A C 1
ATOM 709 O O . PHE A 1 93 ? 7.558 4.452 0.996 1.00 49.34 93 PHE A O 1
ATOM 716 N N . TRP A 1 94 ? 8.346 6.120 -0.278 1.00 53.91 94 TRP A N 1
ATOM 717 C CA . TRP A 1 94 ? 7.091 6.534 -0.890 1.00 53.91 94 TRP A CA 1
ATOM 718 C C . TRP A 1 94 ? 7.176 6.225 -2.372 1.00 53.91 94 TRP A C 1
ATOM 720 O O . TRP A 1 94 ? 8.042 6.774 -3.057 1.00 53.91 94 TRP A O 1
ATOM 730 N N . SER A 1 95 ? 6.282 5.378 -2.872 1.00 57.50 95 SER A N 1
ATOM 731 C CA . SER A 1 95 ? 6.163 5.126 -4.303 1.00 57.50 95 SER A CA 1
ATOM 732 C C . SER A 1 95 ? 4.831 5.641 -4.836 1.00 57.50 95 SER A C 1
ATOM 734 O O . SER A 1 95 ? 3.773 5.348 -4.286 1.00 57.50 95 SER A O 1
ATOM 736 N N . SER A 1 96 ? 4.870 6.441 -5.904 1.00 62.97 96 SER A N 1
ATOM 737 C CA . SER A 1 96 ? 3.657 6.873 -6.602 1.00 62.97 96 SER A CA 1
ATOM 738 C C . SER A 1 96 ? 3.746 6.627 -8.097 1.00 62.97 96 SER A C 1
ATOM 740 O O . SER A 1 96 ? 4.770 6.908 -8.720 1.00 62.97 96 SER A O 1
ATOM 742 N N . CYS A 1 97 ? 2.656 6.111 -8.664 1.00 64.94 97 CYS A N 1
ATOM 743 C CA . CYS A 1 97 ? 2.563 5.769 -10.081 1.00 64.94 97 CYS A CA 1
ATOM 744 C C . CYS A 1 97 ? 1.639 6.736 -10.817 1.00 64.94 97 CYS A C 1
ATOM 746 O O . CYS A 1 97 ? 0.501 6.962 -10.395 1.00 64.94 97 CYS A O 1
ATOM 748 N N . ARG A 1 98 ? 2.089 7.263 -11.959 1.00 67.56 98 ARG A N 1
ATOM 749 C CA . ARG A 1 98 ? 1.284 8.124 -12.834 1.00 67.56 98 ARG A CA 1
ATOM 750 C C . ARG A 1 98 ? 1.346 7.644 -14.276 1.00 67.56 98 ARG A C 1
ATOM 752 O O . ARG A 1 98 ? 2.417 7.354 -14.787 1.00 67.56 98 ARG A O 1
ATOM 759 N N . ARG A 1 99 ? 0.205 7.639 -14.967 1.00 64.19 99 ARG A N 1
ATOM 760 C CA . ARG A 1 99 ? 0.159 7.349 -16.405 1.00 64.19 99 ARG A CA 1
ATOM 761 C C . ARG A 1 99 ? 0.734 8.514 -17.210 1.00 64.19 99 ARG A C 1
ATOM 763 O O . ARG A 1 99 ? 0.382 9.673 -16.976 1.00 64.19 99 ARG A O 1
ATOM 770 N N . VAL A 1 100 ? 1.580 8.194 -18.181 1.00 62.34 100 VAL A N 1
ATOM 771 C CA . VAL A 1 100 ? 2.310 9.155 -19.009 1.00 62.34 100 VAL A CA 1
ATOM 772 C C . VAL A 1 100 ? 1.928 8.961 -20.465 1.00 62.34 100 VAL A C 1
ATOM 774 O O . VAL A 1 100 ? 2.066 7.877 -21.035 1.00 62.34 100 VAL A O 1
ATOM 777 N N . GLY A 1 101 ? 1.458 10.046 -21.075 1.00 60.59 101 GLY A N 1
ATOM 778 C CA . GLY A 1 101 ? 1.102 10.070 -22.488 1.00 60.59 101 GLY A CA 1
ATOM 779 C C . GLY A 1 101 ? -0.033 9.110 -22.861 1.00 60.59 101 GLY A C 1
ATOM 780 O O . GLY A 1 101 ? -0.749 8.562 -22.021 1.00 60.59 101 GLY A O 1
ATOM 781 N N . VAL A 1 102 ? -0.214 8.935 -24.168 1.00 58.81 102 VAL A N 1
ATOM 782 C CA . VAL A 1 102 ? -1.320 8.149 -24.743 1.00 58.81 102 VAL A CA 1
ATOM 783 C C . VAL A 1 102 ? -0.980 6.651 -24.799 1.00 58.81 102 VAL A C 1
ATOM 785 O O . VAL A 1 102 ? -1.872 5.808 -24.748 1.00 58.81 102 VAL A O 1
ATOM 788 N N . ASN A 1 103 ? 0.312 6.310 -24.795 1.00 73.31 103 ASN A N 1
ATOM 789 C CA . ASN A 1 103 ? 0.818 4.958 -25.069 1.00 73.31 103 ASN A CA 1
ATOM 790 C C . ASN A 1 103 ? 0.830 4.019 -23.848 1.00 73.31 103 ASN A C 1
ATOM 792 O O . ASN A 1 103 ? 1.341 2.910 -23.940 1.00 73.31 103 ASN A O 1
ATOM 796 N N . GLY A 1 104 ? 0.283 4.443 -22.703 1.00 71.94 104 GLY A N 1
ATOM 797 C CA . GLY A 1 104 ? 0.144 3.574 -21.526 1.00 71.94 104 GLY A CA 1
ATOM 798 C C . GLY A 1 104 ? 1.399 3.414 -20.664 1.00 71.94 104 GLY A C 1
ATOM 799 O O . GLY A 1 104 ? 1.385 2.587 -19.761 1.00 71.94 104 GLY A O 1
ATOM 800 N N . GLY A 1 105 ? 2.447 4.214 -20.890 1.00 76.38 105 GLY A N 1
ATOM 801 C CA . GLY A 1 105 ? 3.606 4.261 -19.996 1.00 76.38 105 GLY A CA 1
ATOM 802 C C . GLY A 1 105 ? 3.224 4.732 -18.589 1.00 76.38 105 GLY A C 1
ATOM 803 O O . GLY A 1 105 ? 2.255 5.480 -18.417 1.00 76.38 105 GLY A O 1
ATOM 804 N N . VAL A 1 106 ? 3.982 4.298 -17.585 1.00 79.38 106 VAL A N 1
ATOM 805 C CA . VAL A 1 106 ? 3.786 4.673 -16.181 1.00 79.38 106 VAL A CA 1
ATOM 806 C C . VAL A 1 106 ? 5.098 5.213 -15.622 1.00 79.38 106 VAL A C 1
ATOM 808 O O . VAL A 1 106 ? 6.106 4.515 -15.654 1.00 79.38 106 VAL A O 1
ATOM 811 N N . ASP A 1 107 ? 5.071 6.437 -15.094 1.00 78.94 107 ASP A N 1
ATOM 812 C CA . ASP A 1 107 ? 6.161 6.977 -14.282 1.00 78.94 107 ASP A CA 1
ATOM 813 C C . ASP A 1 107 ? 5.994 6.486 -12.845 1.00 78.94 107 ASP A C 1
ATOM 815 O O . ASP A 1 107 ? 4.938 6.687 -12.234 1.00 78.94 107 ASP A O 1
ATOM 819 N N . LEU A 1 108 ? 7.055 5.885 -12.311 1.00 78.00 108 LEU A N 1
ATOM 820 C CA . LEU A 1 108 ? 7.191 5.523 -10.907 1.00 78.00 108 LEU A CA 1
ATOM 821 C C . LEU A 1 108 ? 8.096 6.550 -10.220 1.00 78.00 108 LEU A C 1
ATOM 823 O O . LEU A 1 108 ? 9.277 6.666 -10.542 1.00 78.00 108 LEU A O 1
ATOM 827 N N . PHE A 1 109 ? 7.552 7.283 -9.255 1.00 77.44 109 PHE A N 1
ATOM 828 C CA . PHE A 1 109 ? 8.325 8.164 -8.384 1.00 77.44 109 PHE A CA 1
ATOM 829 C C . PHE A 1 109 ? 8.573 7.443 -7.071 1.00 77.44 109 PHE A C 1
ATOM 831 O O . PHE A 1 109 ? 7.607 7.171 -6.366 1.00 77.44 109 PHE A O 1
ATOM 838 N N . MET A 1 110 ? 9.835 7.163 -6.748 1.00 75.69 110 MET A N 1
ATOM 839 C CA . MET A 1 110 ? 10.235 6.487 -5.514 1.00 75.69 110 MET A CA 1
ATOM 840 C C . MET A 1 110 ? 11.343 7.273 -4.817 1.00 75.69 110 MET A C 1
ATOM 842 O O . MET A 1 110 ? 12.248 7.777 -5.485 1.00 75.69 110 MET A O 1
ATOM 846 N N . ALA A 1 111 ? 11.291 7.368 -3.490 1.00 77.19 111 ALA A N 1
ATOM 847 C CA . ALA A 1 111 ? 12.457 7.742 -2.700 1.00 77.19 111 ALA A CA 1
ATOM 848 C C . ALA A 1 111 ? 13.079 6.479 -2.077 1.00 77.19 111 ALA A C 1
ATOM 850 O O . ALA A 1 111 ? 12.394 5.592 -1.577 1.00 77.19 111 ALA A O 1
ATOM 851 N N . ILE A 1 112 ? 14.397 6.366 -2.228 1.00 77.38 112 ILE A N 1
ATOM 852 C CA . ILE A 1 112 ? 15.201 5.194 -1.878 1.00 77.38 112 ILE A CA 1
ATOM 853 C C . ILE A 1 112 ? 16.442 5.722 -1.160 1.00 77.38 112 ILE A C 1
ATOM 855 O O . ILE A 1 112 ? 16.992 6.749 -1.567 1.00 77.38 112 ILE A O 1
ATOM 859 N N . ALA A 1 113 ? 16.880 5.038 -0.101 1.00 81.62 113 ALA A N 1
ATOM 860 C CA . ALA A 1 113 ? 18.152 5.353 0.542 1.00 81.62 113 ALA A CA 1
ATOM 861 C C . ALA A 1 113 ? 19.305 5.234 -0.468 1.00 81.62 113 ALA A C 1
ATOM 863 O O . ALA A 1 113 ? 19.329 4.309 -1.281 1.00 81.62 113 ALA A O 1
ATOM 864 N N . GLU A 1 114 ? 20.264 6.159 -0.415 1.00 83.88 114 GLU A N 1
ATOM 865 C CA . GLU A 1 114 ? 21.346 6.259 -1.405 1.00 83.88 114 GLU A CA 1
ATOM 866 C C . GLU A 1 114 ? 22.118 4.939 -1.571 1.00 83.88 114 GLU A C 1
ATOM 868 O O . GLU A 1 114 ? 22.392 4.502 -2.688 1.00 83.88 114 GLU A O 1
ATOM 873 N N . GLU A 1 115 ? 22.352 4.238 -0.462 1.00 85.75 115 GLU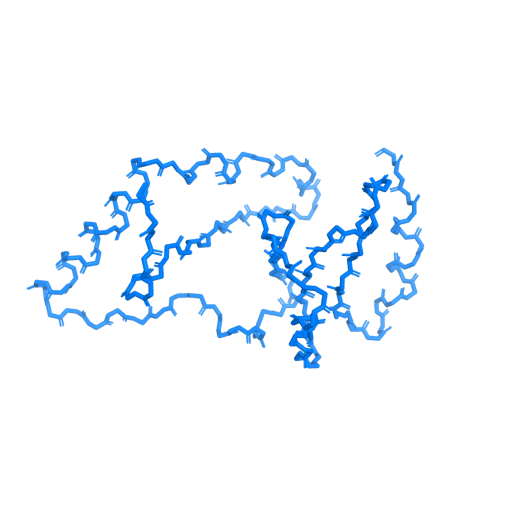 A N 1
ATOM 874 C CA . GLU A 1 115 ? 23.005 2.927 -0.412 1.00 85.75 115 GLU A CA 1
ATOM 875 C C . GLU A 1 115 ? 22.268 1.810 -1.176 1.00 85.75 115 GLU A C 1
ATOM 877 O O . GLU A 1 115 ? 22.892 0.834 -1.593 1.00 85.75 115 GLU A O 1
ATOM 882 N N . HIS A 1 116 ? 20.960 1.944 -1.412 1.00 85.25 116 HIS A N 1
ATOM 883 C CA . HIS A 1 116 ? 20.154 0.951 -2.128 1.00 85.25 116 HIS A CA 1
ATOM 884 C C . HIS A 1 116 ? 19.943 1.291 -3.612 1.00 85.25 116 HIS A C 1
ATOM 886 O O . HIS A 1 116 ? 19.435 0.448 -4.352 1.00 85.25 116 HIS A O 1
ATOM 892 N N . ILE A 1 117 ? 20.355 2.476 -4.084 1.00 87.25 117 ILE A N 1
ATOM 893 C CA . ILE A 1 117 ? 20.117 2.923 -5.470 1.00 87.25 117 ILE A CA 1
ATOM 894 C C . ILE A 1 117 ? 20.750 1.966 -6.487 1.00 87.25 117 ILE A C 1
ATOM 896 O O . ILE A 1 117 ? 20.092 1.564 -7.448 1.00 87.25 117 ILE A O 1
ATOM 900 N N . ASN A 1 118 ? 22.001 1.556 -6.264 1.00 89.81 118 ASN A N 1
ATOM 901 C CA . ASN A 1 118 ? 22.708 0.664 -7.190 1.00 89.81 118 ASN A CA 1
ATOM 902 C C . ASN A 1 118 ? 22.046 -0.717 -7.274 1.00 89.81 118 ASN A C 1
ATOM 904 O O . ASN A 1 118 ? 21.892 -1.267 -8.363 1.00 89.81 118 ASN A O 1
ATOM 908 N N . ALA A 1 119 ? 21.625 -1.265 -6.130 1.00 88.12 119 ALA A N 1
ATOM 909 C CA . ALA A 1 119 ? 20.908 -2.535 -6.083 1.00 88.12 119 ALA A CA 1
ATOM 910 C C . ALA A 1 119 ? 19.551 -2.423 -6.792 1.00 88.12 119 ALA A C 1
ATOM 912 O O . ALA A 1 119 ? 19.208 -3.287 -7.594 1.00 88.12 119 ALA A O 1
ATOM 913 N N . PHE A 1 120 ? 18.819 -1.328 -6.565 1.00 86.69 120 PHE A N 1
ATOM 914 C CA . PHE A 1 120 ? 17.538 -1.076 -7.218 1.00 86.69 120 PHE A CA 1
ATOM 915 C C . PHE A 1 120 ? 17.665 -1.010 -8.747 1.00 86.69 120 PHE A C 1
ATOM 917 O O . PHE A 1 120 ? 16.887 -1.651 -9.445 1.00 86.69 120 PHE A O 1
ATOM 924 N N . GLN A 1 121 ? 18.665 -0.297 -9.276 1.00 88.06 121 GLN A N 1
ATOM 925 C CA . GLN A 1 121 ? 18.899 -0.191 -10.725 1.00 88.06 121 GLN A CA 1
ATOM 926 C C . GLN A 1 121 ? 19.213 -1.538 -11.392 1.00 88.06 121 GLN A C 1
ATOM 928 O O . GLN A 1 121 ? 18.869 -1.741 -12.553 1.00 88.06 121 GLN A O 1
ATOM 933 N N . GLN A 1 122 ? 19.857 -2.456 -10.668 1.00 88.81 122 GLN A N 1
ATOM 934 C CA . GLN A 1 122 ? 20.148 -3.801 -11.170 1.00 88.81 122 GLN A CA 1
ATOM 935 C C . GLN A 1 122 ? 18.877 -4.656 -11.263 1.00 88.81 122 GLN A C 1
ATOM 937 O O . GLN A 1 122 ? 18.707 -5.393 -12.229 1.00 88.81 122 GLN A O 1
ATOM 942 N N . ILE A 1 123 ? 17.975 -4.550 -10.281 1.00 87.69 123 ILE A N 1
ATOM 943 C CA . ILE A 1 123 ? 16.786 -5.413 -10.198 1.00 87.69 123 ILE A CA 1
ATOM 944 C C . ILE A 1 123 ? 15.562 -4.844 -10.923 1.00 87.69 123 ILE A C 1
ATOM 946 O O . ILE A 1 123 ? 14.711 -5.613 -11.354 1.00 87.69 123 ILE A O 1
ATOM 950 N N . CYS A 1 124 ? 15.447 -3.521 -11.093 1.00 84.50 124 CYS A N 1
ATOM 951 C CA . CYS A 1 124 ? 14.219 -2.892 -11.599 1.00 84.50 124 CYS A CA 1
ATOM 952 C C . CYS A 1 124 ? 13.915 -3.190 -13.077 1.00 84.50 124 CYS A C 1
ATOM 954 O O . CYS A 1 124 ? 12.795 -2.963 -13.532 1.00 84.50 124 CYS A O 1
ATOM 956 N N . HIS A 1 125 ? 14.896 -3.709 -13.816 1.00 82.25 125 HIS A N 1
ATOM 957 C CA . HIS A 1 125 ? 14.745 -4.164 -15.198 1.00 82.25 125 HIS A CA 1
ATOM 958 C C . HIS A 1 125 ? 14.624 -5.691 -15.324 1.00 82.25 125 HIS A C 1
ATOM 960 O O . HIS A 1 125 ? 14.412 -6.188 -16.429 1.00 82.25 125 HIS A O 1
ATOM 966 N N . SER A 1 126 ? 14.743 -6.426 -14.213 1.00 79.38 126 SER A N 1
ATOM 967 C CA . SER A 1 126 ? 14.573 -7.877 -14.172 1.00 79.38 126 SER A CA 1
ATOM 968 C C . SER A 1 126 ? 13.082 -8.193 -14.113 1.00 79.38 126 SER A C 1
ATOM 970 O O . SER A 1 126 ? 12.444 -8.055 -13.072 1.00 79.38 126 SER A O 1
ATOM 972 N N . LEU A 1 127 ? 12.519 -8.559 -15.260 1.00 63.72 127 LEU A N 1
ATOM 973 C CA . LEU A 1 127 ? 11.141 -9.022 -15.401 1.00 63.72 127 LEU A CA 1
ATOM 974 C C . LEU A 1 127 ? 11.184 -10.535 -15.638 1.00 63.72 127 LEU A C 1
ATOM 976 O O . LEU A 1 127 ? 10.956 -10.981 -16.761 1.00 63.72 127 LEU A O 1
ATOM 980 N N . ASP A 1 128 ? 11.573 -11.287 -14.609 1.00 57.41 128 ASP A N 1
ATOM 981 C CA . ASP A 1 128 ? 11.463 -12.754 -14.608 1.00 57.41 128 ASP A CA 1
ATOM 982 C C . ASP A 1 128 ? 10.057 -13.191 -14.169 1.00 57.41 128 ASP A C 1
ATOM 984 O O . ASP A 1 128 ? 9.494 -12.548 -13.248 1.00 57.41 128 ASP A O 1
#